Protein AF-T1A3A8-F1 (afdb_monomer)

Organism: NCBI:txid410659

Secondary structure (DSSP, 8-state):
---TT-----B--S-HHHHHHTT--SS-BS---HHHHHHHHH-S--SS---EEEEEEEE---TT--SPEEEEEEEE-THHHHHTT---SSS-PPPTTTTSS--------HHHHTT-

Sequence (116 aa):
WKNGELYAVTVNPLSPSQTRKAGLRTYGSDQLAYDDASYLFGSGIPKRKALLAFVFGTIGGVPGRSRPLPIMTRATTAGFFRMFAVPFRYGGPWNAAADRGPQPVMVLSDRENQKL

Mean predicted aligned error: 6.13 Å

Radius of gyration: 18.13 Å; Cα contacts (8 Å, |Δi|>4): 102; chains: 1; bounding box: 42×38×50 Å

Solvent-accessible surface 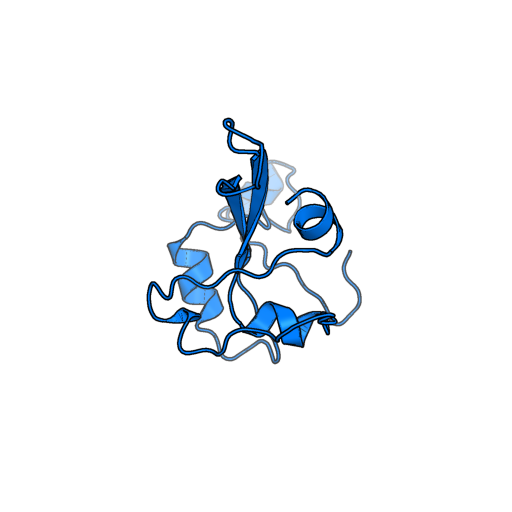area (backbone atoms only — not comparable to full-atom values): 7698 Å² total; per-residue (Å²): 133,73,56,106,83,52,80,81,68,54,58,53,93,59,54,74,67,55,31,59,75,68,73,49,69,86,71,36,46,70,73,68,57,68,67,60,47,54,55,59,68,67,52,83,81,62,95,68,62,59,57,78,42,86,39,78,51,67,51,70,86,31,84,97,49,93,70,59,45,81,42,84,50,68,52,66,35,43,42,42,44,70,68,67,64,61,85,60,95,69,86,72,81,66,54,71,66,50,64,76,47,93,57,95,76,86,85,75,52,72,74,59,54,74,75,83

Structure (mmCIF, N/CA/C/O backbone):
data_AF-T1A3A8-F1
#
_entry.id   AF-T1A3A8-F1
#
loop_
_atom_site.group_PDB
_atom_site.id
_atom_site.type_symbol
_atom_site.label_atom_id
_atom_site.label_alt_id
_atom_site.label_comp_id
_atom_site.label_asym_id
_atom_site.label_entity_id
_atom_site.label_seq_id
_atom_site.pdbx_PDB_ins_code
_atom_site.Cartn_x
_atom_site.Cartn_y
_atom_site.Cartn_z
_atom_site.occupancy
_atom_site.B_iso_or_equiv
_atom_site.auth_seq_id
_atom_site.auth_comp_id
_atom_site.auth_asym_id
_atom_site.auth_atom_id
_atom_site.pdbx_PDB_model_num
ATOM 1 N N . TRP A 1 1 ? -14.646 12.039 0.855 1.00 45.00 1 TRP A N 1
ATOM 2 C CA . TRP A 1 1 ? -13.939 10.771 0.572 1.00 45.00 1 TRP A CA 1
ATOM 3 C C . TRP A 1 1 ? -14.359 9.592 1.461 1.00 45.00 1 TRP A C 1
ATOM 5 O O . TRP A 1 1 ? -13.750 8.541 1.342 1.00 45.00 1 TRP A O 1
ATOM 15 N N . LYS A 1 2 ? -15.395 9.699 2.311 1.00 48.72 2 LYS A N 1
ATOM 16 C CA . LYS A 1 2 ? -15.994 8.529 2.972 1.00 48.72 2 LYS A CA 1
ATOM 17 C C . LYS A 1 2 ? -17.219 8.109 2.160 1.00 48.72 2 LYS A C 1
ATOM 19 O O . LYS A 1 2 ? -18.224 8.809 2.200 1.00 48.72 2 LYS A O 1
ATOM 24 N N . ASN A 1 3 ? -17.116 7.042 1.373 1.00 57.94 3 ASN A N 1
ATOM 25 C CA . ASN A 1 3 ? -18.307 6.241 1.088 1.00 57.94 3 ASN A CA 1
ATOM 26 C C . ASN A 1 3 ? -18.513 5.335 2.321 1.00 57.94 3 ASN A C 1
ATOM 28 O O . ASN A 1 3 ? -17.582 5.166 3.104 1.00 57.94 3 ASN A O 1
ATOM 32 N N . GLY A 1 4 ? -19.707 4.796 2.564 1.00 73.94 4 GLY A N 1
ATOM 33 C CA . GLY A 1 4 ? -20.005 4.021 3.787 1.00 73.94 4 GLY A CA 1
ATOM 34 C C . GLY A 1 4 ? -19.173 2.738 3.990 1.00 73.94 4 GLY A C 1
ATOM 35 O O . GLY A 1 4 ? -19.429 1.990 4.930 1.00 73.94 4 GLY A O 1
ATOM 36 N N . GLU A 1 5 ? -18.178 2.485 3.139 1.00 80.88 5 GLU A N 1
ATOM 37 C CA . GLU A 1 5 ? -17.396 1.251 3.067 1.00 80.88 5 GLU A CA 1
ATOM 38 C C . GLU A 1 5 ? -15.880 1.483 3.191 1.00 80.88 5 GLU A C 1
ATOM 40 O O . GLU A 1 5 ? -15.173 0.627 3.724 1.00 80.88 5 GLU A O 1
ATOM 45 N N . LEU A 1 6 ? -15.367 2.630 2.728 1.00 87.69 6 LEU A N 1
ATOM 46 C CA . LEU A 1 6 ? -13.946 2.971 2.729 1.00 87.69 6 LEU A CA 1
ATOM 47 C C . LEU A 1 6 ? -13.640 4.056 3.763 1.00 87.69 6 LEU A C 1
ATOM 49 O O . LEU A 1 6 ? -14.144 5.181 3.700 1.00 87.69 6 LEU A O 1
ATOM 53 N N . TYR A 1 7 ? -12.735 3.727 4.681 1.00 88.44 7 TYR A N 1
ATOM 54 C CA . TYR A 1 7 ? -12.341 4.596 5.782 1.00 88.44 7 TYR A CA 1
ATOM 55 C C . TYR A 1 7 ? -10.827 4.803 5.785 1.00 88.44 7 TYR A C 1
ATOM 57 O O . TYR A 1 7 ? -10.063 3.852 5.633 1.00 88.44 7 TYR A O 1
ATOM 65 N N . ALA A 1 8 ? -10.407 6.050 6.002 1.00 89.88 8 ALA A N 1
ATOM 66 C CA . ALA A 1 8 ? -9.057 6.362 6.455 1.00 89.88 8 ALA A CA 1
ATOM 67 C C . ALA A 1 8 ? -9.062 6.368 7.987 1.00 89.88 8 ALA A C 1
ATOM 69 O O . ALA A 1 8 ? -9.933 6.995 8.602 1.00 89.88 8 ALA A O 1
ATOM 70 N N . VAL A 1 9 ? -8.120 5.646 8.589 1.00 90.38 9 VAL A N 1
ATOM 71 C CA . VAL A 1 9 ? -7.930 5.650 10.041 1.00 90.38 9 VAL A CA 1
ATOM 72 C C . VAL A 1 9 ? -7.324 6.988 10.430 1.00 90.38 9 VAL A C 1
ATOM 74 O O . VAL A 1 9 ? -6.348 7.413 9.826 1.00 90.38 9 VAL A O 1
ATOM 77 N N . THR A 1 10 ? -7.904 7.641 11.432 1.00 87.94 10 THR A N 1
ATOM 78 C CA . THR A 1 10 ? -7.374 8.893 11.974 1.00 87.94 10 THR A CA 1
ATOM 79 C C . THR A 1 10 ? -7.119 8.749 13.458 1.00 87.94 10 THR A C 1
ATOM 81 O O . THR A 1 10 ? -8.004 8.268 14.169 1.00 87.94 10 THR A O 1
ATOM 84 N N . VAL A 1 11 ? -5.977 9.233 13.937 1.00 84.50 11 VAL A N 1
ATOM 85 C CA . VAL A 1 11 ? -5.673 9.304 15.371 1.00 84.50 11 VAL A CA 1
ATOM 86 C C . VAL A 1 11 ? -5.580 10.765 15.781 1.00 84.50 11 VAL A C 1
ATOM 88 O O . VAL A 1 11 ? -4.876 11.562 15.162 1.00 84.50 11 VAL A O 1
ATOM 91 N N . ASN A 1 12 ? -6.332 11.124 16.820 1.00 83.25 12 ASN A N 1
ATOM 92 C CA . ASN A 1 12 ? -6.198 12.408 17.490 1.00 83.25 12 ASN A CA 1
ATOM 93 C C . ASN A 1 12 ? -5.448 12.174 18.811 1.00 83.25 12 ASN A C 1
ATOM 95 O O . ASN A 1 12 ? -6.023 11.559 19.709 1.00 83.25 12 ASN A O 1
ATOM 99 N N . PRO A 1 13 ? -4.187 12.624 18.936 1.00 76.81 13 PRO A N 1
ATOM 100 C CA . PRO A 1 13 ? -3.396 12.407 20.145 1.00 76.81 13 PRO A CA 1
ATOM 101 C C . PRO A 1 13 ? -3.812 13.329 21.301 1.00 76.81 13 PRO A C 1
ATOM 103 O O . PRO A 1 13 ? -3.361 13.144 22.428 1.00 76.81 13 PRO A O 1
ATOM 106 N N . LEU A 1 14 ? -4.639 14.345 21.039 1.00 80.31 14 LEU A N 1
ATOM 107 C CA . LEU A 1 14 ? -5.088 15.296 22.047 1.00 80.31 14 LEU A CA 1
ATOM 108 C C . LEU A 1 14 ? -6.308 14.765 22.798 1.00 80.31 14 LEU A C 1
ATOM 110 O O . LEU A 1 14 ? -7.209 14.155 22.220 1.00 80.31 14 LEU A O 1
ATOM 114 N N . SER A 1 15 ? -6.404 15.104 24.084 1.00 80.75 15 SER A N 1
ATOM 115 C CA . SER A 1 15 ? -7.631 14.873 24.841 1.00 80.75 15 SER A CA 1
ATOM 116 C C . SER A 1 15 ? -8.805 15.684 24.258 1.00 80.75 15 SER A C 1
ATOM 118 O O . SER A 1 15 ? -8.600 16.695 23.567 1.00 80.75 15 SER A O 1
ATOM 120 N N . PRO A 1 16 ? -10.065 15.310 24.547 1.00 80.38 16 PRO A N 1
ATOM 121 C CA . PRO A 1 16 ? -11.227 16.060 24.070 1.00 80.38 16 PRO A CA 1
ATOM 122 C C . PRO A 1 16 ? -11.218 17.541 24.485 1.00 80.38 16 PRO A C 1
ATOM 124 O O . PRO A 1 16 ? -11.619 18.406 23.703 1.00 80.38 16 PRO A O 1
ATOM 127 N N . SER A 1 17 ? -10.731 17.856 25.692 1.00 83.06 17 SER A N 1
ATOM 128 C CA . SER A 1 17 ? -10.634 19.238 26.178 1.00 83.06 17 SER A CA 1
ATOM 129 C C . SER A 1 17 ? -9.545 20.026 25.447 1.00 83.06 17 SER A C 1
ATOM 131 O O . SER A 1 17 ? -9.786 21.168 25.055 1.00 83.06 17 SER A O 1
ATOM 133 N N . GLN A 1 18 ? -8.387 19.409 25.194 1.00 82.25 18 GLN A N 1
ATOM 134 C CA . GLN A 1 18 ? -7.303 20.003 24.405 1.00 82.25 18 GLN A CA 1
ATOM 135 C C . GLN A 1 18 ? -7.737 20.259 22.958 1.00 82.25 18 GLN A C 1
ATOM 137 O O . GLN A 1 18 ? -7.513 21.350 22.439 1.00 82.25 18 GLN A O 1
ATOM 142 N N . THR A 1 19 ? -8.426 19.297 22.338 1.00 79.06 19 THR A N 1
ATOM 143 C CA . THR A 1 19 ? -8.966 19.424 20.974 1.00 79.06 19 THR A CA 1
ATOM 144 C C . THR A 1 19 ? -9.935 20.601 20.871 1.00 79.06 19 THR A C 1
ATOM 146 O O . THR A 1 19 ? -9.808 21.432 19.973 1.00 79.06 19 THR A O 1
ATOM 149 N N . ARG A 1 20 ? -10.868 20.716 21.831 1.00 76.50 20 ARG A N 1
ATOM 150 C CA . ARG A 1 20 ? -11.831 21.825 21.891 1.00 76.50 20 ARG A CA 1
ATOM 151 C C . ARG A 1 20 ? -11.130 23.171 22.071 1.00 76.50 20 ARG A C 1
ATOM 153 O O . ARG A 1 20 ? -11.457 24.115 21.362 1.00 76.50 20 ARG A O 1
ATOM 160 N N . LYS A 1 21 ? -10.163 23.255 22.992 1.00 80.31 21 LYS A N 1
ATOM 161 C CA . LYS A 1 21 ? -9.399 24.485 23.259 1.00 80.31 21 LYS A CA 1
ATOM 162 C C . LYS A 1 21 ? -8.590 24.938 22.039 1.00 80.31 21 LYS A C 1
ATOM 164 O O . LYS A 1 21 ? -8.478 26.134 21.806 1.00 80.31 21 LYS A O 1
ATOM 169 N N . ALA A 1 22 ? -8.047 23.998 21.267 1.00 77.00 22 ALA A N 1
ATOM 170 C CA . ALA A 1 22 ? -7.263 24.283 20.068 1.00 77.00 22 ALA A CA 1
ATOM 171 C C . ALA A 1 22 ? -8.114 24.609 18.824 1.00 77.00 22 ALA A C 1
ATOM 173 O O . ALA A 1 22 ? -7.551 24.915 17.777 1.00 77.00 22 ALA A O 1
ATOM 174 N N . GLY A 1 23 ? -9.450 24.511 18.898 1.00 75.69 23 GLY A N 1
ATOM 175 C CA . GLY A 1 23 ? -10.331 24.719 17.741 1.00 75.69 23 GLY A CA 1
ATOM 176 C C . GLY A 1 23 ? -10.124 23.703 16.609 1.00 75.69 23 GLY A C 1
ATOM 177 O O . GLY A 1 23 ? -10.510 23.959 15.470 1.00 75.69 23 GLY A O 1
ATOM 178 N N . LEU A 1 24 ? -9.495 22.560 16.900 1.00 70.75 24 LEU A N 1
ATOM 179 C CA . LEU A 1 24 ? -9.195 21.531 15.908 1.00 70.75 24 LEU A CA 1
ATOM 180 C C . LEU A 1 24 ? -10.423 20.656 15.636 1.00 70.75 24 LEU A C 1
ATOM 182 O O . LEU A 1 24 ? -11.301 20.480 16.485 1.00 70.75 24 LEU A O 1
ATOM 186 N N . ARG A 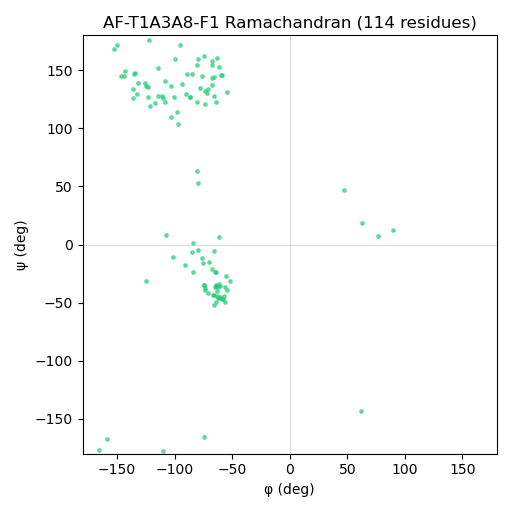1 25 ? -10.472 20.062 14.437 1.00 66.38 25 ARG A N 1
ATOM 187 C CA . ARG A 1 25 ? -11.486 19.050 14.107 1.00 66.38 25 ARG A CA 1
ATOM 188 C C . ARG A 1 25 ? -11.353 17.869 15.071 1.00 66.38 25 ARG A C 1
ATOM 190 O O . ARG A 1 25 ? -10.251 17.487 15.447 1.00 66.38 25 ARG A O 1
ATOM 197 N N . THR A 1 26 ? -12.478 17.244 15.415 1.00 63.06 26 THR A N 1
ATOM 198 C CA . THR A 1 26 ? -12.487 16.050 16.277 1.00 63.06 26 THR A CA 1
ATOM 199 C C . THR A 1 26 ? -11.724 14.879 15.653 1.00 63.06 26 THR A C 1
ATOM 201 O O . THR A 1 26 ? -11.101 14.098 16.368 1.00 63.06 26 THR A O 1
ATOM 204 N N . TYR A 1 27 ? -11.762 14.762 14.321 1.00 67.25 27 TYR A N 1
ATOM 205 C CA . TYR A 1 27 ? -11.007 13.753 13.581 1.00 67.25 27 TYR A CA 1
ATOM 206 C C . TYR A 1 27 ? -9.558 14.211 13.419 1.00 67.25 27 TYR A C 1
ATOM 208 O O . TYR A 1 27 ? -9.318 15.287 12.871 1.00 67.25 27 TYR A O 1
ATOM 216 N N . GLY A 1 28 ? -8.625 13.392 13.907 1.00 74.75 28 GLY A N 1
ATOM 217 C CA . GLY A 1 28 ? -7.191 13.659 13.829 1.00 74.75 28 GLY A CA 1
ATOM 218 C C . GLY A 1 28 ? -6.599 13.446 12.433 1.00 74.75 28 GLY A C 1
ATOM 219 O O . GLY A 1 28 ? -7.320 13.340 11.439 1.00 74.75 28 GLY A O 1
ATOM 220 N N . SER A 1 29 ? -5.271 13.381 12.373 1.00 81.00 29 SER A N 1
ATOM 221 C CA . SER A 1 29 ? -4.515 13.126 11.141 1.00 81.00 29 SER A CA 1
ATOM 222 C C . SER A 1 29 ? -4.758 11.704 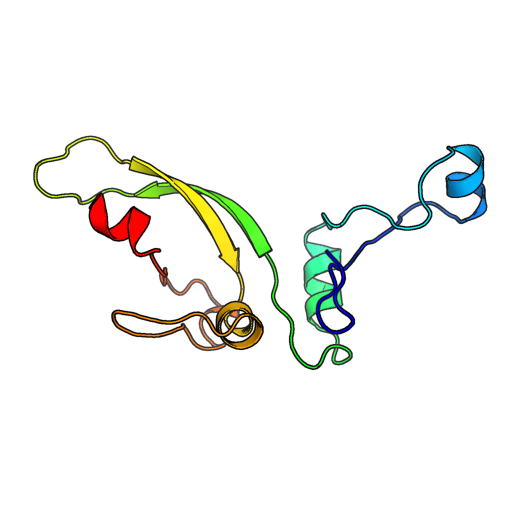10.630 1.00 81.00 29 SER A C 1
ATOM 224 O O . SER A 1 29 ? -4.870 10.779 11.436 1.00 81.00 29 SER A O 1
ATOM 226 N N . ASP A 1 30 ? -4.819 11.524 9.308 1.00 85.38 30 ASP A N 1
ATOM 227 C CA . ASP A 1 30 ? -4.787 10.210 8.648 1.00 85.38 30 ASP A CA 1
ATOM 228 C C . ASP A 1 30 ? -3.357 9.686 8.425 1.00 85.38 30 ASP A C 1
ATOM 230 O O . ASP A 1 30 ? -3.161 8.535 8.033 1.00 85.38 30 ASP A O 1
ATOM 234 N N . GLN A 1 31 ? -2.354 10.513 8.724 1.00 88.94 31 GLN A N 1
ATOM 235 C CA . GLN A 1 31 ? -0.975 10.081 8.898 1.00 88.94 31 GLN A CA 1
ATOM 236 C C . GLN A 1 31 ? -0.761 9.633 10.337 1.00 88.94 31 GLN A C 1
ATOM 238 O O . GLN A 1 31 ? -1.034 10.381 11.279 1.00 88.94 31 GLN A O 1
ATOM 243 N N . LEU A 1 32 ? -0.250 8.416 10.481 1.00 91.19 32 LEU A N 1
ATOM 244 C CA . LEU A 1 32 ? -0.009 7.758 11.756 1.00 91.19 32 LEU A CA 1
ATOM 245 C C . LEU A 1 32 ? 1.492 7.551 11.952 1.00 91.19 32 LEU A C 1
ATOM 247 O O . LEU A 1 32 ? 2.230 7.380 10.977 1.00 91.19 32 LEU A O 1
ATOM 251 N N . ALA A 1 33 ? 1.930 7.515 13.211 1.00 91.12 33 ALA A N 1
ATOM 252 C CA . ALA A 1 33 ? 3.245 6.981 13.531 1.00 91.12 33 ALA A CA 1
ATOM 253 C C . ALA A 1 33 ? 3.324 5.503 13.108 1.00 91.12 33 ALA A C 1
ATOM 255 O O . ALA A 1 33 ? 2.309 4.801 13.059 1.00 91.12 33 ALA A O 1
ATOM 256 N N . TYR A 1 34 ? 4.532 5.029 12.798 1.00 91.19 34 TYR A N 1
ATOM 257 C CA . TYR A 1 34 ? 4.744 3.665 12.308 1.00 91.19 34 TYR A CA 1
ATOM 258 C C . TYR A 1 34 ? 4.207 2.602 13.277 1.00 91.19 34 TYR A C 1
ATOM 260 O O . TYR A 1 34 ? 3.526 1.669 12.845 1.00 91.19 34 TYR A O 1
ATOM 268 N N . ASP A 1 35 ? 4.465 2.766 14.575 1.00 92.88 35 ASP A N 1
ATOM 269 C CA . ASP A 1 35 ? 4.045 1.805 15.598 1.00 92.88 35 ASP A CA 1
ATOM 270 C C . ASP A 1 35 ? 2.518 1.759 15.735 1.00 92.88 35 ASP A C 1
ATOM 272 O O . ASP A 1 35 ? 1.934 0.674 15.726 1.00 92.88 35 ASP A O 1
ATOM 276 N N . ASP A 1 36 ? 1.854 2.920 15.746 1.00 92.69 36 ASP A N 1
ATOM 277 C CA . ASP A 1 36 ? 0.390 3.010 15.784 1.00 92.69 36 ASP A CA 1
ATOM 278 C C . ASP A 1 36 ? -0.239 2.359 14.547 1.00 92.69 36 ASP A C 1
ATOM 280 O O . ASP A 1 36 ? -1.177 1.565 14.655 1.00 92.69 36 ASP A O 1
ATOM 284 N N . ALA A 1 37 ? 0.292 2.663 13.357 1.00 93.81 37 ALA A N 1
ATOM 285 C CA . ALA A 1 37 ? -0.181 2.086 12.104 1.00 93.81 37 ALA A CA 1
ATOM 286 C C . ALA A 1 37 ? -0.029 0.560 12.102 1.00 93.81 37 ALA A C 1
ATOM 288 O O . ALA A 1 37 ? -0.965 -0.153 11.736 1.00 93.81 37 ALA A O 1
ATOM 289 N N . SER A 1 38 ? 1.127 0.060 12.543 1.00 92.19 38 SER A N 1
ATOM 290 C CA . SER A 1 38 ? 1.439 -1.370 12.594 1.00 92.19 38 SER A CA 1
ATOM 291 C C . SER A 1 38 ? 0.554 -2.105 13.601 1.00 92.19 38 SER A C 1
ATOM 293 O O . SER A 1 38 ? -0.008 -3.154 13.279 1.00 92.19 38 SER A O 1
ATOM 295 N N . TYR A 1 39 ? 0.355 -1.529 14.789 1.00 93.88 39 TYR A N 1
ATOM 296 C CA . TYR A 1 39 ? -0.518 -2.090 15.816 1.00 93.88 39 TYR A CA 1
ATOM 297 C C . TYR A 1 39 ? -1.979 -2.141 15.351 1.00 93.88 39 TYR A C 1
ATOM 299 O O . TYR A 1 39 ? -2.620 -3.194 15.397 1.00 93.88 39 TYR A O 1
ATOM 307 N N . LEU A 1 40 ? -2.505 -1.032 14.820 1.00 92.94 40 LEU A N 1
ATOM 308 C CA . LEU A 1 40 ? -3.878 -0.962 14.313 1.00 92.94 40 LEU A CA 1
ATOM 309 C C . LEU A 1 40 ? -4.091 -1.886 13.111 1.00 92.94 40 LEU A C 1
ATOM 311 O O . LEU A 1 40 ? -5.147 -2.518 12.993 1.00 92.94 40 LEU A O 1
ATOM 315 N N . PHE A 1 41 ? -3.082 -2.030 12.250 1.00 93.88 41 PHE A N 1
ATOM 316 C CA . PHE A 1 41 ? -3.108 -2.992 11.154 1.00 93.88 41 PHE A CA 1
ATOM 317 C C . PHE A 1 41 ? -3.154 -4.440 11.648 1.00 93.88 41 PHE A C 1
ATOM 319 O O . PHE A 1 41 ? -3.686 -5.293 10.943 1.00 93.88 41 PHE A O 1
ATOM 326 N N . GLY A 1 42 ? -2.706 -4.736 12.869 1.00 93.31 42 GLY A N 1
ATOM 327 C CA . GLY A 1 42 ? -2.887 -6.038 13.513 1.00 93.31 42 GLY A CA 1
ATOM 328 C C . GLY A 1 42 ? -4.343 -6.372 13.867 1.00 93.31 42 GLY A C 1
ATOM 329 O O . GLY A 1 42 ? -4.690 -7.547 13.973 1.00 93.31 42 GLY A O 1
ATOM 330 N N . SER A 1 43 ? -5.231 -5.378 13.979 1.00 93.69 43 SER A N 1
ATOM 331 C CA . SER A 1 43 ? -6.609 -5.582 14.453 1.00 93.69 43 SER A CA 1
ATOM 332 C C . SER A 1 43 ? -7.474 -6.438 13.513 1.00 93.69 43 SER A C 1
ATOM 334 O O . SER A 1 43 ? -7.385 -6.351 12.286 1.00 93.69 43 SER A O 1
ATOM 336 N 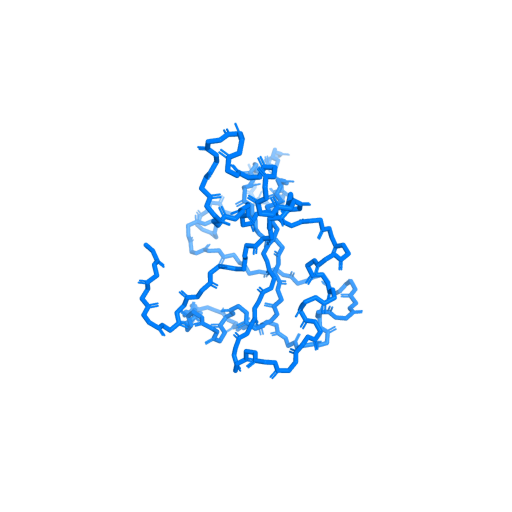N . GLY A 1 44 ? -8.364 -7.251 14.086 1.00 93.06 44 GLY A N 1
ATOM 337 C CA . GLY A 1 44 ? -9.345 -8.051 13.339 1.00 93.06 44 GLY A CA 1
ATOM 338 C C . GLY A 1 44 ? -10.634 -7.307 12.966 1.00 93.06 44 GLY A C 1
ATOM 339 O O . GLY A 1 44 ? -11.531 -7.910 12.390 1.00 93.06 44 GLY A O 1
ATOM 340 N N . ILE A 1 45 ? -10.746 -6.020 13.308 1.00 91.25 45 ILE A N 1
ATOM 341 C CA . ILE A 1 45 ? -11.970 -5.221 13.148 1.00 91.25 45 ILE A CA 1
ATOM 342 C C . ILE A 1 45 ? -12.339 -5.010 11.664 1.00 91.25 45 ILE A C 1
ATOM 344 O O . ILE A 1 45 ? -13.479 -5.290 11.289 1.00 91.25 45 ILE A O 1
ATOM 348 N N . PRO A 1 46 ? -11.436 -4.522 10.787 1.00 91.06 46 PRO A N 1
ATOM 349 C CA . PRO A 1 46 ? -11.790 -4.294 9.390 1.00 91.06 46 PRO A CA 1
ATOM 350 C C . PRO A 1 46 ? -11.799 -5.598 8.579 1.00 91.06 46 PRO A C 1
ATOM 352 O O . PRO A 1 46 ? -10.843 -6.373 8.596 1.00 91.06 46 PRO A O 1
ATOM 355 N N . LYS A 1 47 ? -12.838 -5.788 7.755 1.00 91.00 47 LYS A N 1
ATOM 356 C CA . LYS A 1 47 ? -12.936 -6.920 6.810 1.00 91.00 47 LYS A CA 1
ATOM 357 C C . LYS A 1 47 ? -11.843 -6.893 5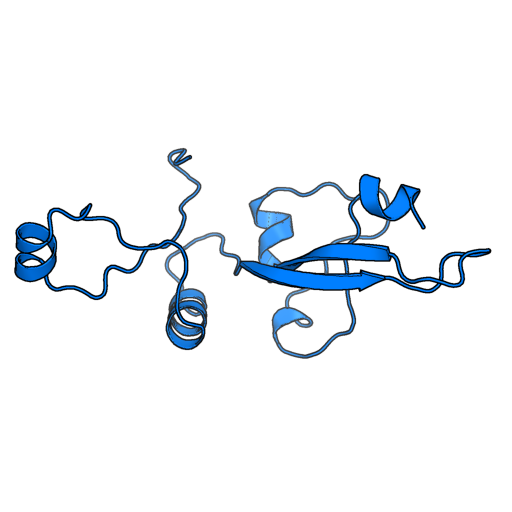.732 1.00 91.00 47 LYS A C 1
ATOM 359 O O . LYS A 1 47 ? -11.400 -7.939 5.262 1.00 91.00 47 LYS A O 1
ATOM 364 N N . ARG A 1 48 ? -11.444 -5.695 5.297 1.00 91.75 48 ARG A N 1
ATOM 365 C CA . ARG A 1 48 ? -10.346 -5.444 4.353 1.00 91.75 48 ARG A CA 1
ATOM 366 C C . ARG A 1 48 ? -9.526 -4.271 4.876 1.00 91.75 48 ARG A C 1
ATOM 368 O O . ARG A 1 48 ? -10.104 -3.268 5.283 1.00 91.75 48 ARG A O 1
ATOM 375 N N . LYS A 1 49 ? -8.203 -4.409 4.868 1.00 94.38 49 LYS A N 1
ATOM 376 C CA . LYS A 1 49 ? -7.256 -3.404 5.358 1.00 94.38 49 LYS A CA 1
ATOM 377 C C . LYS A 1 49 ? -6.009 -3.386 4.486 1.00 94.38 49 LYS A C 1
ATOM 379 O O . LYS A 1 49 ? -5.614 -4.422 3.950 1.00 94.38 49 LYS A O 1
ATOM 384 N N . ALA A 1 50 ? -5.398 -2.215 4.384 1.00 95.50 50 ALA A N 1
ATOM 385 C CA . ALA A 1 50 ? -4.094 -2.021 3.777 1.00 95.50 50 ALA A CA 1
ATOM 386 C C . ALA A 1 50 ? -3.353 -0.895 4.502 1.00 95.50 50 ALA A C 1
ATOM 388 O O . ALA A 1 50 ? -3.985 0.075 4.921 1.00 95.50 50 ALA A O 1
ATOM 389 N N . LEU A 1 51 ? -2.031 -1.011 4.621 1.00 95.12 51 LEU A N 1
ATOM 390 C CA . LEU A 1 51 ? -1.175 0.119 4.986 1.00 95.12 51 LEU A CA 1
ATOM 391 C C . LEU A 1 51 ? -0.737 0.857 3.730 1.00 95.12 51 LEU A C 1
ATOM 393 O O . LEU A 1 51 ? -0.549 0.239 2.684 1.00 95.12 51 LEU A O 1
ATOM 397 N N . LEU A 1 52 ? -0.578 2.172 3.821 1.00 94.75 52 LEU A N 1
ATOM 398 C CA . LEU A 1 52 ? -0.023 2.979 2.743 1.00 94.75 52 LEU A CA 1
ATOM 399 C C . LEU A 1 52 ? 0.971 3.968 3.342 1.00 94.75 52 LEU A C 1
ATOM 401 O O . LEU A 1 52 ? 0.611 4.748 4.218 1.00 94.75 52 LEU A O 1
ATOM 405 N N . ALA A 1 53 ? 2.191 3.973 2.821 1.00 93.56 53 ALA A N 1
ATOM 406 C CA . ALA A 1 53 ? 3.187 4.994 3.115 1.00 93.56 53 ALA A CA 1
ATOM 407 C C . ALA A 1 53 ? 3.698 5.590 1.805 1.00 93.56 53 ALA A C 1
ATOM 409 O O . ALA A 1 53 ? 3.894 4.872 0.822 1.00 93.56 53 ALA A O 1
ATOM 410 N N . PHE A 1 54 ? 3.891 6.907 1.772 1.00 91.50 54 PHE A N 1
ATOM 411 C CA . PHE A 1 54 ? 4.522 7.559 0.630 1.00 91.50 54 PHE A CA 1
ATOM 412 C C . PHE A 1 54 ? 6.007 7.215 0.599 1.00 91.50 54 PHE A C 1
ATOM 414 O O . PHE A 1 54 ? 6.689 7.293 1.617 1.00 91.50 54 PHE A O 1
ATOM 421 N N . VAL A 1 55 ? 6.499 6.852 -0.581 1.00 91.88 55 VAL A N 1
ATOM 422 C CA . VAL A 1 55 ? 7.911 6.561 -0.818 1.00 91.88 55 VAL A CA 1
ATOM 423 C C . VAL A 1 55 ? 8.332 7.308 -2.075 1.00 91.88 55 VAL A C 1
ATOM 425 O O . VAL A 1 55 ? 7.686 7.207 -3.119 1.00 91.88 55 VAL A O 1
ATOM 428 N N . PHE A 1 56 ? 9.428 8.050 -1.983 1.00 93.19 56 PHE A N 1
ATOM 429 C CA . PHE A 1 56 ? 10.077 8.661 -3.136 1.00 93.19 56 PHE A CA 1
ATOM 430 C C . PHE A 1 56 ? 11.316 7.849 -3.481 1.00 93.19 56 PHE A C 1
ATOM 432 O O . PHE A 1 56 ? 12.070 7.451 -2.596 1.00 93.19 56 PHE A O 1
ATOM 439 N N . GLY A 1 57 ? 11.518 7.590 -4.767 1.00 89.94 57 GLY A N 1
ATOM 440 C CA . GLY A 1 57 ? 12.642 6.788 -5.225 1.00 89.94 57 GLY A CA 1
ATOM 441 C C . GLY A 1 57 ? 12.965 7.040 -6.684 1.00 89.94 57 GLY A C 1
ATOM 442 O O . GLY A 1 57 ? 12.475 7.990 -7.298 1.00 89.94 57 GLY A O 1
ATOM 443 N N . THR A 1 58 ? 13.793 6.166 -7.245 1.00 91.19 58 THR A N 1
ATOM 444 C CA . THR A 1 58 ? 14.109 6.185 -8.672 1.00 91.19 58 THR A CA 1
ATOM 445 C C . THR A 1 58 ? 14.036 4.778 -9.254 1.00 91.19 58 THR A C 1
ATOM 447 O O . THR A 1 58 ? 14.327 3.814 -8.549 1.00 91.19 58 THR A O 1
ATOM 450 N N . ILE A 1 59 ? 13.647 4.661 -10.524 1.00 87.69 59 ILE A N 1
ATOM 451 C CA . ILE A 1 59 ? 13.706 3.412 -11.295 1.00 87.69 59 ILE A CA 1
ATOM 452 C C . ILE A 1 59 ? 14.783 3.556 -12.374 1.00 87.69 59 ILE A C 1
ATOM 454 O O . ILE A 1 59 ? 14.782 4.526 -13.134 1.00 87.69 59 ILE A O 1
ATOM 458 N N . GLY A 1 60 ? 15.710 2.599 -12.424 1.00 86.00 60 GLY A N 1
ATOM 459 C CA . GLY A 1 60 ? 16.738 2.480 -13.462 1.00 86.00 60 GLY A CA 1
ATOM 460 C C . GLY A 1 60 ? 16.501 1.280 -14.384 1.00 86.00 60 GLY A C 1
ATOM 461 O O . GLY A 1 60 ? 15.522 0.558 -14.224 1.00 86.00 60 GLY A O 1
ATOM 462 N N . GLY A 1 61 ? 17.417 1.057 -15.333 1.00 79.38 61 GLY A N 1
ATOM 463 C CA . GLY A 1 61 ? 17.387 -0.116 -16.222 1.00 79.38 61 GLY A CA 1
ATOM 464 C C . GLY A 1 61 ? 16.594 0.057 -17.522 1.00 79.38 61 GLY A C 1
ATOM 465 O O . GLY A 1 61 ? 16.356 -0.924 -18.216 1.00 79.38 61 GLY A O 1
ATOM 466 N N . VAL A 1 62 ? 16.216 1.291 -17.866 1.00 77.06 62 VAL A N 1
ATOM 467 C CA . VAL A 1 62 ? 15.551 1.633 -19.134 1.00 77.06 62 VAL A CA 1
ATOM 468 C C . VAL A 1 62 ? 16.562 1.569 -20.288 1.00 77.06 62 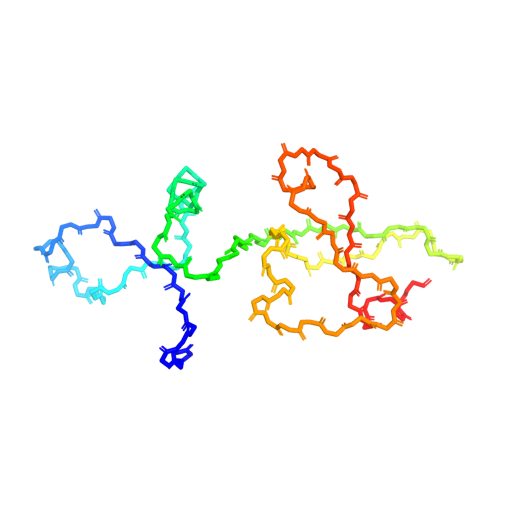VAL A C 1
ATOM 470 O O . VAL A 1 62 ? 17.557 2.305 -20.243 1.00 77.06 62 VAL A O 1
ATOM 473 N N . PRO A 1 63 ? 16.349 0.739 -21.329 1.00 78.62 63 PRO A N 1
ATOM 474 C CA . PRO A 1 63 ? 17.242 0.676 -22.483 1.00 78.62 63 PRO A CA 1
ATOM 475 C C . PRO A 1 63 ? 17.449 2.057 -23.120 1.00 78.62 63 PRO A C 1
ATOM 477 O O . PRO A 1 63 ? 16.502 2.798 -23.366 1.00 78.62 63 PRO A O 1
ATOM 480 N N . GLY A 1 64 ? 18.706 2.430 -23.367 1.00 81.19 64 GLY A N 1
ATOM 481 C CA . GLY A 1 64 ? 19.046 3.738 -23.939 1.00 81.19 64 GLY A CA 1
ATOM 482 C C . GLY A 1 64 ? 18.969 4.917 -22.960 1.00 81.19 64 GLY A C 1
ATOM 483 O O . GLY A 1 64 ? 19.146 6.060 -23.380 1.00 81.19 64 GLY A O 1
ATOM 484 N N . ARG A 1 65 ? 18.752 4.676 -21.657 1.00 81.31 65 ARG A N 1
ATOM 485 C CA . ARG A 1 65 ? 18.716 5.726 -20.629 1.00 81.31 65 ARG A CA 1
ATOM 486 C C . ARG A 1 65 ? 19.770 5.489 -19.550 1.00 81.31 65 ARG A C 1
ATOM 488 O O . ARG A 1 65 ? 19.723 4.510 -18.816 1.00 81.31 65 ARG A O 1
ATOM 495 N N . SER A 1 66 ? 20.694 6.435 -19.406 1.00 79.69 66 SER A N 1
ATOM 496 C CA . SER A 1 66 ? 21.725 6.397 -18.359 1.00 79.69 66 SER A CA 1
ATOM 497 C C . SER A 1 66 ? 21.247 6.948 -17.011 1.00 79.69 66 SER A C 1
ATOM 499 O O . SER A 1 66 ? 21.798 6.595 -15.971 1.00 79.69 66 SER A O 1
ATOM 501 N N . ARG A 1 67 ? 20.218 7.808 -17.004 1.00 88.19 67 ARG A N 1
ATOM 502 C CA . ARG A 1 67 ? 19.702 8.454 -15.789 1.00 88.19 67 ARG A CA 1
ATOM 503 C C . ARG A 1 67 ? 18.426 7.766 -15.274 1.00 88.19 67 ARG A C 1
ATOM 505 O O . ARG A 1 67 ? 17.460 7.692 -16.038 1.00 88.19 67 ARG A O 1
ATOM 512 N N . PRO A 1 68 ? 18.377 7.355 -13.990 1.00 89.38 68 PRO A N 1
ATOM 513 C CA . PRO A 1 68 ? 17.164 6.841 -13.357 1.00 89.38 68 PRO A CA 1
ATOM 514 C C . PRO A 1 68 ? 16.004 7.845 -13.377 1.00 89.38 68 PRO A C 1
ATOM 516 O O . PRO A 1 68 ? 16.205 9.057 -13.247 1.00 89.38 68 PRO A O 1
ATOM 519 N N . LEU A 1 69 ? 14.781 7.335 -13.511 1.00 88.75 69 LEU A N 1
ATOM 520 C CA . LEU A 1 69 ? 13.554 8.126 -13.489 1.00 88.75 69 LEU A CA 1
ATOM 521 C C . LEU A 1 69 ? 13.069 8.315 -12.047 1.00 88.75 69 LEU A C 1
ATOM 523 O O . LEU A 1 69 ? 12.904 7.312 -11.351 1.00 88.75 69 LEU A O 1
ATOM 527 N N . PRO A 1 70 ? 12.815 9.552 -11.581 1.00 90.75 70 PRO A N 1
ATOM 528 C CA . PRO A 1 70 ? 12.212 9.768 -10.274 1.00 90.75 70 PRO A CA 1
ATOM 529 C C . PRO A 1 70 ? 10.771 9.261 -10.271 1.00 90.75 70 PRO A C 1
ATOM 531 O O . PRO A 1 70 ? 10.009 9.513 -11.205 1.00 90.75 70 PRO A O 1
ATOM 534 N N . ILE A 1 71 ? 10.393 8.581 -9.194 1.00 90.81 71 ILE A N 1
ATOM 535 C CA . ILE A 1 71 ? 9.046 8.058 -8.998 1.00 90.81 71 ILE A CA 1
ATOM 536 C C . ILE A 1 71 ? 8.524 8.419 -7.611 1.00 90.81 71 ILE A C 1
ATOM 538 O O . ILE A 1 71 ? 9.232 8.340 -6.606 1.00 90.81 71 ILE A O 1
ATOM 542 N N . MET A 1 72 ? 7.247 8.789 -7.566 1.00 91.31 72 MET A N 1
ATOM 543 C CA . MET A 1 72 ? 6.474 8.820 -6.333 1.00 91.31 72 MET A CA 1
ATOM 544 C C . MET A 1 72 ? 5.666 7.529 -6.279 1.00 91.31 72 MET A C 1
ATOM 546 O O . MET A 1 72 ? 4.789 7.305 -7.112 1.00 91.31 72 MET A O 1
ATOM 550 N N . THR A 1 73 ? 5.981 6.672 -5.317 1.00 92.25 73 THR A N 1
ATOM 551 C CA . THR A 1 73 ? 5.344 5.369 -5.142 1.00 92.25 73 THR A CA 1
ATOM 552 C C . THR A 1 73 ? 4.722 5.248 -3.755 1.00 92.25 73 THR A C 1
ATOM 554 O O . THR A 1 73 ? 4.791 6.158 -2.922 1.00 92.25 73 THR A O 1
ATOM 557 N N . ARG A 1 74 ? 4.049 4.125 -3.521 1.00 92.38 74 ARG A N 1
ATOM 558 C CA . ARG A 1 74 ? 3.496 3.769 -2.221 1.00 92.38 74 ARG A CA 1
ATOM 559 C C . ARG A 1 74 ? 4.059 2.428 -1.788 1.00 92.38 74 ARG A C 1
ATOM 561 O O . ARG A 1 74 ? 3.922 1.448 -2.515 1.00 92.38 74 ARG A O 1
ATOM 568 N N . ALA A 1 75 ? 4.625 2.378 -0.587 1.00 93.38 75 ALA A N 1
ATOM 569 C CA . ALA A 1 75 ? 4.754 1.109 0.114 1.00 93.38 75 ALA A CA 1
ATOM 570 C C . ALA A 1 75 ? 3.365 0.712 0.617 1.00 93.38 75 ALA A C 1
ATOM 572 O O . ALA A 1 75 ? 2.637 1.539 1.176 1.00 93.38 75 ALA A O 1
ATOM 573 N N . THR A 1 76 ? 2.978 -0.535 0.370 1.00 95.06 76 THR A N 1
ATOM 574 C CA . THR A 1 76 ? 1.676 -1.051 0.776 1.00 95.06 76 THR A CA 1
ATOM 575 C C . THR A 1 76 ? 1.732 -2.548 1.048 1.00 95.06 76 THR A C 1
ATOM 577 O O . THR A 1 76 ? 2.738 -3.198 0.793 1.00 95.06 76 THR A O 1
ATOM 580 N N . THR A 1 77 ? 0.641 -3.079 1.583 1.00 95.62 77 THR A N 1
ATOM 581 C CA . THR A 1 77 ? 0.443 -4.504 1.869 1.00 95.62 77 THR A CA 1
ATOM 582 C C . THR A 1 77 ? -0.386 -5.163 0.768 1.00 95.62 77 THR A C 1
ATOM 584 O O . THR A 1 77 ? -1.195 -4.486 0.127 1.00 95.62 77 THR A O 1
ATOM 587 N N . ALA A 1 78 ? -0.317 -6.487 0.630 1.00 95.75 78 ALA A N 1
ATOM 588 C CA . ALA A 1 78 ? -1.062 -7.269 -0.362 1.00 95.75 78 ALA A CA 1
ATOM 589 C C . ALA A 1 78 ? -2.577 -6.982 -0.354 1.00 95.75 78 ALA A C 1
ATOM 591 O O . ALA A 1 78 ? -3.242 -7.015 -1.394 1.00 95.75 78 ALA A O 1
ATOM 592 N N . GLY A 1 79 ? -3.132 -6.644 0.818 1.00 95.62 79 GLY A N 1
ATOM 593 C CA . GLY A 1 79 ? -4.540 -6.279 0.993 1.00 95.62 79 GLY A CA 1
ATOM 594 C C . GLY A 1 79 ? -5.018 -5.122 0.106 1.00 95.62 79 GLY A C 1
ATOM 595 O O . GLY A 1 79 ? -6.195 -5.100 -0.256 1.00 95.62 79 GLY A O 1
ATOM 596 N N . PHE A 1 80 ? -4.125 -4.215 -0.308 1.00 96.06 80 PHE A N 1
ATOM 597 C CA . PHE A 1 80 ? -4.443 -3.063 -1.158 1.00 96.06 80 PHE A CA 1
ATOM 598 C C . PHE A 1 80 ? -5.104 -3.481 -2.474 1.00 96.06 80 PHE A C 1
ATOM 600 O O . PHE A 1 80 ? -6.178 -2.988 -2.819 1.00 96.06 80 PHE A O 1
ATOM 607 N N . PHE A 1 81 ? -4.517 -4.449 -3.178 1.00 95.75 81 PHE A N 1
ATOM 608 C CA . PHE A 1 81 ? -4.999 -4.847 -4.501 1.00 95.75 81 PHE A CA 1
ATOM 609 C C . PHE A 1 81 ? -6.414 -5.410 -4.460 1.00 95.75 81 PHE A C 1
ATOM 611 O O . PHE A 1 81 ? -7.241 -5.079 -5.306 1.00 95.75 81 PHE A O 1
ATOM 618 N N . ARG A 1 82 ? -6.721 -6.214 -3.436 1.00 92.50 82 ARG A N 1
ATOM 619 C CA . ARG A 1 82 ? -8.066 -6.761 -3.231 1.00 92.50 82 ARG A CA 1
ATOM 620 C C . ARG A 1 82 ? -9.045 -5.708 -2.714 1.00 92.50 82 ARG A C 1
ATOM 622 O O . ARG A 1 82 ? -10.223 -5.766 -3.051 1.00 92.50 82 ARG A O 1
ATOM 629 N N . MET A 1 83 ? -8.584 -4.779 -1.879 1.00 93.06 83 MET A N 1
ATOM 630 C CA . MET A 1 83 ? -9.405 -3.703 -1.321 1.00 93.06 83 MET A CA 1
ATOM 631 C C . MET A 1 83 ? -9.906 -2.744 -2.403 1.00 93.06 83 MET A C 1
ATOM 633 O O . MET A 1 83 ? -11.057 -2.325 -2.334 1.00 93.06 83 MET A O 1
ATOM 637 N N . PHE A 1 84 ? -9.079 -2.470 -3.414 1.00 92.94 84 PHE A N 1
ATOM 638 C CA . PHE A 1 84 ? -9.396 -1.551 -4.511 1.00 92.94 84 PHE A CA 1
ATOM 639 C C . PHE A 1 84 ? -9.672 -2.238 -5.853 1.00 92.94 84 PHE A C 1
ATOM 641 O O . PHE A 1 84 ? -9.799 -1.548 -6.859 1.00 92.94 84 PHE A O 1
ATOM 648 N N . ALA A 1 85 ? -9.760 -3.574 -5.877 1.00 93.88 85 ALA A N 1
ATOM 649 C CA . ALA A 1 85 ? -9.974 -4.368 -7.091 1.00 93.88 85 ALA A CA 1
ATOM 650 C C . ALA A 1 85 ? -9.051 -3.944 -8.252 1.00 93.88 85 ALA A C 1
ATOM 652 O O . ALA A 1 85 ? -9.498 -3.722 -9.375 1.00 93.88 85 ALA A O 1
ATOM 653 N N . VAL A 1 86 ? -7.757 -3.787 -7.957 1.00 95.62 86 VAL A N 1
ATOM 654 C CA . VAL A 1 86 ? -6.781 -3.256 -8.915 1.00 95.62 86 VAL A CA 1
ATOM 655 C C . VAL A 1 86 ? -6.654 -4.216 -10.104 1.00 95.62 86 VAL A C 1
ATOM 657 O O . VAL A 1 86 ? -6.322 -5.386 -9.890 1.00 95.62 86 VAL A O 1
ATOM 660 N N . PRO A 1 87 ? -6.896 -3.758 -11.345 1.00 96.50 87 PRO A N 1
ATOM 661 C CA . PRO A 1 87 ? -6.729 -4.591 -12.525 1.00 96.50 87 PRO A CA 1
ATOM 662 C C . PRO A 1 87 ? -5.246 -4.742 -12.879 1.00 96.50 87 PRO A C 1
ATOM 664 O O . PRO A 1 87 ? -4.461 -3.803 -12.747 1.00 96.50 87 PRO A O 1
ATOM 667 N N . PHE A 1 88 ? -4.880 -5.917 -13.387 1.00 97.19 88 PHE A N 1
ATOM 668 C CA . PHE A 1 88 ? -3.524 -6.223 -13.834 1.00 97.19 88 PHE A CA 1
ATOM 669 C C . PHE A 1 88 ? -3.530 -6.519 -15.327 1.00 97.19 88 PHE A C 1
ATOM 671 O O . PHE A 1 88 ? -4.217 -7.428 -15.784 1.00 97.19 88 PHE A O 1
ATOM 678 N N . ARG A 1 89 ? -2.746 -5.747 -16.085 1.00 96.56 89 ARG A N 1
ATOM 679 C CA . ARG A 1 89 ? -2.501 -6.018 -17.508 1.00 96.56 89 ARG A CA 1
ATO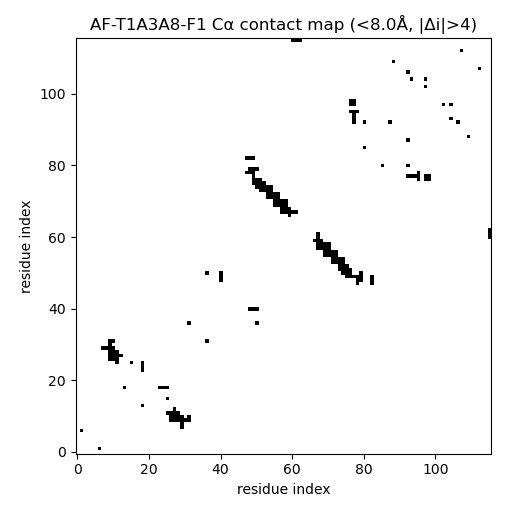M 680 C C . ARG A 1 89 ? -1.570 -7.216 -17.695 1.00 96.56 89 ARG A C 1
ATOM 682 O O . ARG A 1 89 ? -1.781 -8.025 -18.589 1.00 96.56 89 ARG A O 1
ATOM 689 N N . TYR A 1 90 ? -0.557 -7.310 -16.837 1.00 95.50 90 TYR A N 1
ATOM 690 C CA . TYR A 1 90 ? 0.419 -8.393 -16.798 1.00 95.50 90 TYR A CA 1
ATOM 691 C C . TYR A 1 90 ? 0.640 -8.821 -15.346 1.00 95.50 90 TYR A C 1
ATOM 693 O O . TYR A 1 90 ? 0.596 -7.985 -14.441 1.00 95.50 90 TYR A O 1
ATOM 701 N N . GLY A 1 91 ? 0.908 -10.110 -15.128 1.00 95.88 91 GLY A N 1
ATOM 702 C CA . GLY A 1 91 ? 1.158 -10.652 -13.792 1.00 95.88 91 GLY A CA 1
ATOM 703 C C . GLY A 1 91 ? -0.041 -10.510 -12.850 1.00 95.88 91 GLY A C 1
ATOM 704 O O . GLY A 1 91 ? -1.191 -10.661 -13.258 1.00 95.88 91 GLY A O 1
ATOM 705 N N . GLY A 1 92 ? 0.236 -10.246 -11.574 1.00 96.06 92 GLY A N 1
ATOM 706 C CA . GLY A 1 92 ? -0.782 -10.141 -10.534 1.00 96.06 92 GLY A CA 1
ATOM 707 C C . GLY A 1 92 ? -0.252 -9.497 -9.252 1.00 96.06 92 GLY A C 1
ATOM 708 O O . GLY A 1 92 ? 0.908 -9.077 -9.203 1.00 96.06 92 GLY A O 1
ATOM 709 N N . PRO A 1 93 ? -1.091 -9.409 -8.205 1.00 95.94 93 PRO A N 1
ATOM 710 C CA . PRO A 1 93 ? -0.668 -8.888 -6.913 1.00 95.94 93 PRO A CA 1
ATOM 711 C C . PRO A 1 93 ? 0.334 -9.836 -6.244 1.00 95.94 93 PRO A C 1
ATOM 713 O O . PRO A 1 93 ? 0.333 -11.042 -6.500 1.00 95.94 93 PRO A O 1
ATOM 716 N N . TRP A 1 94 ? 1.139 -9.314 -5.319 1.00 95.94 94 TRP A N 1
ATOM 717 C CA . TRP A 1 94 ? 1.892 -10.174 -4.405 1.00 95.94 94 TRP A CA 1
ATOM 718 C C . TRP A 1 94 ? 0.980 -10.769 -3.324 1.00 95.94 94 TRP A C 1
ATOM 720 O O . TRP A 1 94 ? -0.136 -10.300 -3.080 1.00 95.94 94 TRP A O 1
ATOM 730 N N . ASN A 1 95 ? 1.458 -11.829 -2.671 1.00 91.69 95 ASN A N 1
ATOM 731 C CA . ASN A 1 95 ? 0.742 -12.490 -1.584 1.00 91.69 95 ASN A CA 1
ATOM 732 C C . ASN A 1 95 ? 1.193 -11.970 -0.205 1.00 91.69 95 ASN A C 1
ATOM 734 O O . ASN A 1 95 ? 2.185 -11.256 -0.076 1.00 91.69 95 ASN A O 1
ATOM 738 N N . ALA A 1 96 ? 0.486 -12.378 0.849 1.00 90.25 96 ALA A N 1
ATOM 739 C CA . ALA A 1 96 ? 0.751 -11.933 2.219 1.00 90.25 96 ALA A CA 1
ATOM 740 C C . ALA A 1 96 ? 2.110 -12.384 2.802 1.00 90.25 96 ALA A C 1
ATOM 742 O O . ALA A 1 96 ? 2.433 -12.004 3.926 1.00 90.25 96 ALA A O 1
ATOM 743 N N . ALA A 1 97 ? 2.897 -13.217 2.107 1.00 91.31 97 ALA A N 1
ATOM 744 C CA . ALA A 1 97 ? 4.261 -13.533 2.533 1.00 91.31 97 ALA A CA 1
ATOM 745 C C .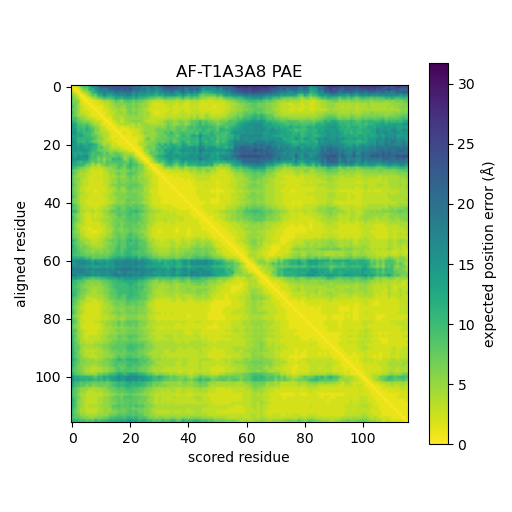 ALA A 1 97 ? 5.217 -12.361 2.260 1.00 91.31 97 ALA A C 1
ATOM 747 O O . ALA A 1 97 ? 6.093 -12.099 3.082 1.00 91.31 97 ALA A O 1
ATOM 748 N N . ALA A 1 98 ? 5.000 -11.615 1.170 1.00 92.62 98 ALA A N 1
ATOM 749 C CA . ALA A 1 98 ? 5.757 -10.399 0.866 1.00 92.62 98 ALA A CA 1
ATOM 750 C C . ALA A 1 98 ? 5.514 -9.279 1.891 1.00 92.62 98 ALA A C 1
ATOM 752 O O . ALA A 1 98 ? 6.375 -8.435 2.086 1.00 92.62 98 ALA A O 1
ATOM 753 N N . ASP A 1 99 ? 4.382 -9.304 2.602 1.00 91.81 99 ASP A N 1
ATOM 754 C CA . ASP A 1 99 ? 4.089 -8.332 3.663 1.00 91.81 99 ASP A CA 1
ATOM 755 C C . ASP A 1 99 ? 4.889 -8.599 4.957 1.00 91.81 99 ASP A C 1
ATOM 757 O O . ASP A 1 99 ? 4.952 -7.736 5.827 1.00 91.81 99 ASP A O 1
ATOM 761 N N . ARG A 1 100 ? 5.474 -9.798 5.121 1.00 87.62 100 ARG A N 1
ATOM 762 C CA . ARG A 1 100 ? 6.193 -10.206 6.349 1.00 87.62 100 ARG A CA 1
ATOM 763 C C . ARG A 1 100 ? 7.710 -10.120 6.236 1.00 87.62 100 ARG A C 1
ATOM 765 O O . ARG A 1 100 ? 8.399 -10.301 7.235 1.00 87.62 100 ARG A O 1
ATOM 772 N N . GLY A 1 101 ? 8.236 -9.922 5.035 1.00 82.81 101 GLY A N 1
ATOM 773 C CA . GLY A 1 101 ? 9.669 -9.955 4.780 1.00 82.81 101 GLY A CA 1
ATOM 774 C C . GLY A 1 101 ? 10.046 -9.094 3.580 1.00 82.81 101 GLY A C 1
ATOM 775 O O . GLY A 1 101 ? 9.170 -8.672 2.832 1.00 82.81 101 GLY A O 1
ATOM 776 N N . PRO A 1 102 ? 11.343 -8.836 3.367 1.00 82.75 102 PRO A N 1
ATOM 777 C CA . PRO A 1 102 ? 11.825 -7.900 2.355 1.00 82.75 102 PRO A CA 1
ATOM 778 C C . PRO A 1 102 ? 11.825 -8.528 0.953 1.00 82.75 102 PRO A C 1
ATOM 780 O O . PRO A 1 102 ? 12.851 -8.562 0.276 1.00 82.75 102 PRO A O 1
ATOM 783 N N . GLN A 1 103 ? 10.692 -9.081 0.512 1.00 91.19 103 GLN A N 1
ATOM 784 C CA . GLN A 1 103 ? 10.590 -9.600 -0.847 1.00 91.19 103 GLN A CA 1
ATOM 785 C C . GLN A 1 103 ? 10.701 -8.434 -1.843 1.00 91.19 103 GLN A C 1
ATOM 787 O O . GLN A 1 103 ? 9.954 -7.462 -1.715 1.00 91.19 103 GLN A O 1
ATOM 792 N N . PRO A 1 104 ? 11.600 -8.506 -2.841 1.00 89.75 104 PRO A N 1
ATOM 793 C CA . PRO A 1 104 ? 11.833 -7.416 -3.784 1.00 89.75 104 PRO A CA 1
ATOM 794 C C . PRO A 1 104 ? 10.759 -7.406 -4.884 1.00 89.75 104 PRO A C 1
ATOM 796 O O . PRO A 1 104 ? 11.044 -7.638 -6.056 1.00 89.75 104 PRO A O 1
ATOM 799 N N . VAL A 1 105 ? 9.502 -7.178 -4.503 1.00 92.69 105 VAL A N 1
ATOM 800 C CA . VAL A 1 105 ? 8.354 -7.136 -5.417 1.00 92.69 105 VAL A CA 1
ATOM 801 C C . VAL A 1 105 ? 7.848 -5.707 -5.591 1.00 92.69 105 VAL A C 1
ATOM 803 O O . VAL A 1 105 ? 7.783 -4.928 -4.643 1.00 92.69 105 VAL A O 1
ATOM 806 N N . MET A 1 106 ? 7.470 -5.355 -6.819 1.00 92.19 106 MET A N 1
ATOM 807 C CA . MET A 1 106 ? 6.881 -4.061 -7.155 1.00 92.19 106 MET A CA 1
ATOM 808 C C . MET A 1 106 ? 5.823 -4.243 -8.241 1.00 92.19 106 MET A C 1
ATOM 810 O O . MET A 1 106 ? 5.979 -5.066 -9.139 1.00 92.19 106 MET A O 1
ATOM 814 N N . VAL A 1 107 ? 4.758 -3.444 -8.170 1.00 94.75 107 VAL A N 1
ATOM 815 C CA . VAL A 1 107 ? 3.760 -3.321 -9.237 1.00 94.75 107 VAL A CA 1
ATOM 816 C C . VAL A 1 107 ? 3.899 -1.940 -9.858 1.00 94.75 107 VAL A C 1
ATOM 818 O O . VAL A 1 107 ? 3.857 -0.930 -9.155 1.00 94.75 107 VAL A O 1
ATOM 821 N N . LEU A 1 108 ? 4.059 -1.902 -11.177 1.00 93.31 108 LEU A N 1
ATOM 822 C CA . LEU A 1 108 ? 4.117 -0.665 -11.944 1.00 93.31 108 LEU A CA 1
ATOM 823 C C . LEU A 1 108 ? 2.726 -0.313 -12.462 1.00 93.31 108 LEU A C 1
ATOM 825 O O . LEU A 1 108 ? 1.992 -1.172 -12.951 1.00 93.31 108 LEU A O 1
ATOM 829 N N . SER A 1 109 ? 2.369 0.968 -12.381 1.00 93.06 109 SER A N 1
ATOM 830 C CA . SER A 1 109 ? 1.206 1.458 -13.123 1.00 93.06 109 SER A CA 1
ATOM 831 C C . SER A 1 109 ? 1.493 1.412 -14.626 1.00 93.06 109 SER A C 1
ATOM 833 O O . SER A 1 109 ? 2.648 1.539 -15.032 1.00 93.06 109 SER A O 1
ATOM 835 N N . ASP A 1 110 ? 0.451 1.303 -15.454 1.00 93.88 110 ASP A N 1
ATOM 836 C CA . ASP A 1 110 ? 0.603 1.327 -16.918 1.00 93.88 110 ASP A CA 1
ATOM 837 C C . ASP A 1 110 ? 1.352 2.593 -17.384 1.00 93.88 110 ASP A C 1
ATOM 839 O O . ASP A 1 110 ? 2.277 2.504 -18.186 1.00 93.88 110 ASP A O 1
ATOM 843 N N . ARG A 1 111 ? 1.069 3.750 -16.762 1.00 91.62 111 ARG A N 1
ATOM 844 C CA . ARG A 1 111 ? 1.786 5.013 -17.005 1.00 91.62 111 ARG A CA 1
ATOM 845 C C . ARG A 1 111 ? 3.287 4.913 -16.738 1.00 91.62 111 ARG A C 1
ATOM 847 O O . ARG A 1 111 ? 4.059 5.455 -17.519 1.00 91.62 111 ARG A O 1
ATOM 854 N N . GLU A 1 112 ? 3.704 4.331 -15.612 1.00 89.88 112 GLU A N 1
ATOM 855 C CA . GLU A 1 112 ? 5.138 4.221 -15.308 1.00 89.88 112 GLU A CA 1
ATOM 856 C C . GLU A 1 112 ? 5.801 3.162 -16.192 1.00 89.88 112 GLU A C 1
ATOM 858 O O . GLU A 1 112 ? 6.896 3.400 -16.685 1.00 89.88 112 GLU A O 1
ATOM 863 N N . ASN A 1 113 ? 5.108 2.057 -16.483 1.00 90.44 113 ASN A N 1
ATOM 864 C CA . ASN A 1 113 ? 5.594 1.020 -17.388 1.00 90.44 113 ASN A CA 1
ATOM 865 C C . ASN A 1 113 ? 5.848 1.543 -18.813 1.00 90.44 113 ASN A C 1
ATOM 867 O O . ASN A 1 113 ? 6.803 1.118 -19.438 1.00 90.44 113 ASN A O 1
ATOM 871 N N . GLN A 1 114 ? 5.036 2.475 -19.323 1.00 89.25 114 GLN A N 1
ATOM 872 C CA . GLN A 1 114 ? 5.234 3.088 -20.648 1.00 89.25 114 GLN A CA 1
ATOM 873 C C . GLN A 1 114 ? 6.454 4.024 -20.741 1.00 89.25 114 GLN A C 1
ATOM 875 O O . GLN A 1 114 ? 6.834 4.423 -21.840 1.00 89.25 114 GLN A O 1
ATOM 880 N N . LYS A 1 115 ? 7.031 4.440 -19.606 1.00 85.44 115 LYS A N 1
ATOM 881 C CA . LYS A 1 115 ? 8.235 5.290 -19.574 1.00 85.44 115 LYS A CA 1
ATOM 882 C C . LYS A 1 115 ? 9.531 4.479 -19.525 1.00 85.44 115 LYS A C 1
A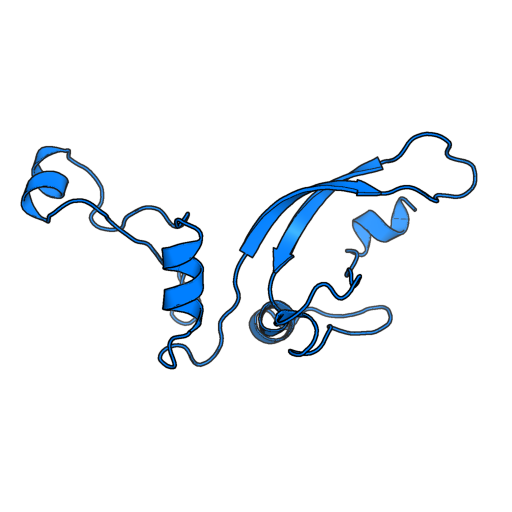TOM 884 O O . LYS A 1 115 ? 10.598 5.071 -19.724 1.00 85.44 115 LYS A O 1
ATOM 889 N N . LEU A 1 116 ? 9.427 3.199 -19.161 1.00 83.56 116 LEU A N 1
ATOM 890 C CA . LEU A 1 116 ? 10.526 2.237 -19.138 1.00 83.56 116 LEU A CA 1
ATOM 891 C C . LEU A 1 116 ? 10.669 1.567 -20.507 1.00 83.56 116 LEU A C 1
ATOM 893 O O . LEU A 1 116 ? 11.808 1.150 -20.803 1.00 83.56 116 LEU A O 1
#

pLDDT: mean 87.51, std 9.33, range [45.0, 97.19]

Nearest PDB structures (foldseek):
  9c76-assembly1_B  TM=4.290E-01  e=7.914E+00  Homo sapiens
  8snb-assembly1_1M  TM=1.994E-01  e=7.415E+00  Strongylocentrotus purpuratus
  8a5p-assembly1_X  TM=2.177E-01  e=6.509E+00  Thermochaetoides thermophila

Foldseek 3Di:
DDDVQDDQDFDDPDDPVRCVVVVHDPGHDSDDDPVVQVVVQPDPPRPFDKDWDWDWDWDDDPPPDPDTHIDTDIDMALSVCVVVVPDDPDDDTDDRVVVVDVDPDDDDDPVRVVVD